Protein AF-A0A9E5MHD0-F1 (afdb_monomer_lite)

pLDDT: mean 92.54, std 9.67, range [50.44, 98.5]

Foldseek 3Di:
DDQDDDPQADDDDDPCCDPVNDGHHDDADPVQKDKDWDADPPPRHTDDIDIDHPVRVVVVVVPD

Sequence (64 aa):
MNTPQHPWYAARTSVEQVEEGRVLAPKFDDNGLIPVVTTDYESGEVLMVANMNAEAFAKTIELG

Structure (mmCIF, N/CA/C/O backbone):
data_AF-A0A9E5MHD0-F1
#
_entry.id   AF-A0A9E5MHD0-F1
#
loop_
_atom_site.group_PDB
_atom_site.id
_atom_site.type_symbol
_atom_site.label_atom_id
_atom_site.label_alt_id
_atom_site.label_comp_id
_atom_site.label_asym_id
_atom_site.label_entity_id
_atom_site.label_seq_id
_atom_site.pdbx_PDB_ins_code
_atom_site.Cartn_x
_atom_site.Cartn_y
_atom_site.Cartn_z
_atom_site.occupancy
_atom_site.B_iso_or_equiv
_atom_site.auth_seq_id
_atom_site.auth_comp_id
_atom_site.auth_asym_id
_atom_site.auth_atom_id
_atom_site.pdbx_PDB_model_num
ATOM 1 N N . MET A 1 1 ? 12.633 6.173 -14.061 1.00 50.44 1 MET A N 1
ATOM 2 C CA . MET A 1 1 ? 11.800 5.869 -12.880 1.00 50.44 1 MET A CA 1
ATOM 3 C C . MET A 1 1 ? 12.111 4.438 -12.467 1.00 50.44 1 MET A C 1
ATOM 5 O O . MET A 1 1 ? 11.635 3.524 -13.126 1.00 50.44 1 MET A O 1
ATOM 9 N N . ASN A 1 2 ? 12.993 4.236 -11.484 1.00 54.12 2 ASN A N 1
ATOM 10 C CA . ASN A 1 2 ? 13.295 2.899 -10.962 1.00 54.12 2 ASN A CA 1
ATOM 11 C C . ASN A 1 2 ? 12.320 2.610 -9.824 1.00 54.12 2 ASN A C 1
ATOM 13 O O . ASN A 1 2 ? 12.480 3.151 -8.733 1.00 54.12 2 ASN A O 1
ATOM 17 N N . THR A 1 3 ? 11.310 1.784 -10.083 1.00 59.66 3 THR A N 1
ATOM 18 C CA . THR A 1 3 ? 10.499 1.220 -9.005 1.00 59.66 3 THR A C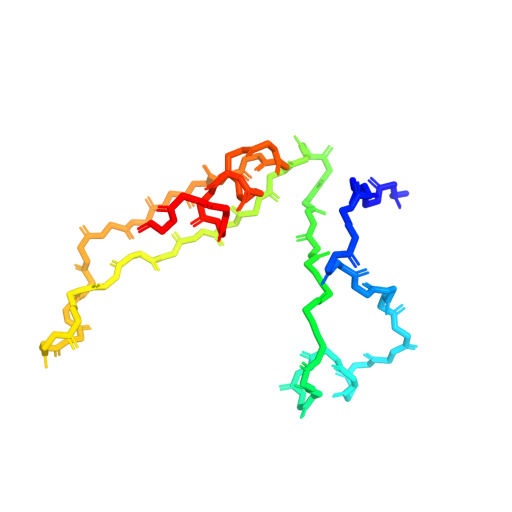A 1
ATOM 19 C C . THR A 1 3 ? 11.422 0.373 -8.116 1.00 59.66 3 THR A C 1
ATOM 21 O O . THR A 1 3 ? 12.166 -0.452 -8.650 1.00 59.66 3 THR A O 1
ATOM 24 N N . PRO A 1 4 ? 11.423 0.573 -6.789 1.00 71.31 4 PRO A N 1
ATOM 25 C CA . PRO A 1 4 ? 12.133 -0.300 -5.858 1.00 71.31 4 PRO A CA 1
ATOM 26 C C . PRO A 1 4 ? 11.719 -1.755 -6.098 1.00 71.31 4 PRO A C 1
ATOM 28 O O . PRO A 1 4 ? 10.537 -2.013 -6.288 1.00 71.31 4 PRO A O 1
ATOM 31 N N . GLN A 1 5 ? 12.657 -2.703 -6.112 1.00 73.50 5 GLN A N 1
ATOM 32 C CA . GLN A 1 5 ? 12.357 -4.099 -6.439 1.00 73.50 5 GLN A CA 1
ATOM 33 C C . GLN A 1 5 ? 12.025 -4.890 -5.161 1.00 73.50 5 GLN A C 1
ATOM 35 O O . GLN A 1 5 ? 12.885 -5.044 -4.299 1.00 73.50 5 GLN A O 1
ATOM 40 N N . HIS A 1 6 ? 10.807 -5.424 -5.056 1.00 85.25 6 HIS A N 1
ATOM 41 C CA . HIS A 1 6 ? 10.430 -6.448 -4.071 1.00 85.25 6 HIS A CA 1
ATOM 42 C C . HIS A 1 6 ? 9.928 -7.697 -4.809 1.00 85.25 6 HIS A C 1
ATOM 44 O O . HIS A 1 6 ? 9.381 -7.561 -5.906 1.00 85.25 6 HIS A O 1
ATOM 50 N N . PRO A 1 7 ? 10.075 -8.911 -4.240 1.00 86.06 7 PRO A N 1
ATOM 51 C CA . PRO A 1 7 ? 9.711 -10.158 -4.918 1.00 86.06 7 PRO A CA 1
ATOM 52 C C . PRO A 1 7 ? 8.223 -10.257 -5.285 1.00 86.06 7 PRO A C 1
ATOM 54 O O . PRO A 1 7 ? 7.867 -11.034 -6.163 1.00 86.06 7 PRO A O 1
ATOM 57 N N . TRP A 1 8 ? 7.364 -9.466 -4.643 1.00 88.00 8 TRP A N 1
ATOM 58 C CA . TRP A 1 8 ? 5.918 -9.437 -4.868 1.00 88.00 8 TRP A CA 1
ATOM 59 C C . TRP A 1 8 ? 5.435 -8.207 -5.663 1.00 88.00 8 TRP A C 1
ATOM 61 O O . TRP A 1 8 ? 4.231 -8.053 -5.863 1.00 88.00 8 TRP A O 1
ATOM 71 N N . TYR A 1 9 ? 6.342 -7.358 -6.167 1.00 92.38 9 TYR A N 1
ATOM 72 C CA . TYR A 1 9 ? 5.990 -6.299 -7.120 1.00 92.38 9 TYR A CA 1
ATOM 73 C C . TYR A 1 9 ? 6.053 -6.791 -8.565 1.00 92.38 9 TYR A C 1
ATOM 75 O O . TYR A 1 9 ? 7.041 -7.385 -9.000 1.00 92.38 9 TYR A O 1
ATOM 83 N N . ALA A 1 10 ? 5.030 -6.453 -9.342 1.00 93.19 10 ALA A N 1
ATOM 84 C CA . ALA A 1 10 ? 5.002 -6.649 -10.782 1.00 93.19 10 ALA A CA 1
ATOM 85 C C . ALA A 1 10 ? 5.415 -5.377 -11.537 1.00 93.19 10 ALA A C 1
ATOM 87 O O . ALA A 1 10 ? 5.193 -4.248 -11.090 1.00 93.19 10 ALA A O 1
ATOM 88 N N . ALA A 1 11 ? 5.981 -5.562 -12.730 1.00 91.88 11 ALA A N 1
ATOM 89 C CA . ALA A 1 11 ? 6.180 -4.465 -13.667 1.00 91.88 11 ALA A CA 1
ATOM 90 C C . ALA A 1 11 ? 4.824 -3.946 -14.169 1.00 91.88 11 ALA A C 1
ATOM 92 O O . ALA A 1 11 ? 3.929 -4.732 -14.480 1.00 91.88 11 ALA A O 1
ATOM 93 N N . ARG A 1 12 ? 4.692 -2.622 -14.297 1.00 93.31 12 ARG A N 1
ATOM 94 C CA . ARG A 1 12 ? 3.513 -1.990 -14.905 1.00 93.31 12 ARG A CA 1
ATOM 95 C C . ARG A 1 12 ? 3.582 -2.165 -16.419 1.00 93.31 12 ARG A C 1
ATOM 97 O O . ARG A 1 12 ? 4.502 -1.644 -17.045 1.00 93.31 12 ARG A O 1
ATOM 104 N N . THR A 1 13 ? 2.629 -2.889 -16.997 1.00 94.81 13 THR A N 1
ATOM 105 C CA . THR A 1 13 ? 2.646 -3.255 -18.430 1.00 94.81 13 THR A CA 1
ATOM 106 C C . THR A 1 13 ? 1.532 -2.600 -19.243 1.00 94.81 13 THR A C 1
ATOM 108 O O . THR A 1 13 ? 1.754 -2.234 -20.395 1.00 94.81 13 THR A O 1
ATOM 111 N N . SER A 1 14 ? 0.354 -2.395 -18.653 1.00 95.62 14 SER A N 1
ATOM 112 C CA . SER A 1 14 ? -0.778 -1.695 -19.267 1.00 95.62 14 SER A CA 1
ATOM 113 C C . SER A 1 14 ? -1.643 -1.023 -18.196 1.00 95.62 14 SER A C 1
ATOM 115 O O . SER A 1 14 ? -1.493 -1.303 -17.007 1.00 95.62 14 SER A O 1
ATOM 117 N N . VAL A 1 15 ? -2.546 -0.126 -18.608 1.00 95.50 15 VAL A N 1
ATOM 118 C CA . VAL A 1 15 ? -3.532 0.485 -17.696 1.00 95.50 15 VAL A CA 1
ATOM 119 C C . VAL A 1 15 ? -4.474 -0.583 -17.138 1.00 95.50 15 VAL A C 1
ATOM 121 O O . VAL A 1 15 ? -4.640 -0.668 -15.929 1.00 95.50 15 VAL A O 1
ATOM 124 N N . GLU A 1 16 ? -4.999 -1.455 -18.000 1.00 96.44 16 GLU A N 1
ATOM 125 C CA . GLU A 1 16 ? -5.875 -2.568 -17.611 1.00 96.44 16 GLU A CA 1
ATOM 126 C C . GLU A 1 16 ? -5.220 -3.481 -16.562 1.00 96.44 16 GLU A C 1
ATOM 128 O O . GLU A 1 16 ? -5.836 -3.818 -15.556 1.00 96.44 16 GLU A O 1
ATOM 133 N N . GLN A 1 17 ? -3.930 -3.809 -16.719 1.00 95.56 17 GLN A N 1
ATOM 134 C CA . GLN A 1 17 ? -3.205 -4.617 -15.734 1.00 95.56 17 GLN A CA 1
ATOM 135 C C . GLN A 1 17 ? -3.120 -3.940 -14.361 1.00 95.56 17 GLN A C 1
ATOM 137 O O . GLN A 1 17 ? -3.105 -4.637 -13.346 1.00 95.56 17 GLN A O 1
ATOM 142 N N . VAL A 1 18 ? -3.004 -2.614 -14.318 1.00 94.44 18 VAL A N 1
ATOM 143 C CA . VAL A 1 18 ? -2.873 -1.864 -13.064 1.00 94.44 18 VAL A CA 1
ATOM 144 C C . VAL A 1 18 ? -4.218 -1.710 -12.366 1.00 94.44 18 VAL A C 1
ATOM 146 O O . VAL A 1 18 ? -4.278 -1.912 -11.158 1.00 94.44 18 VAL A O 1
ATOM 149 N N . GLU A 1 19 ? -5.257 -1.319 -13.101 1.00 93.88 19 GLU A N 1
ATOM 150 C CA . GLU A 1 19 ? -6.548 -0.938 -12.515 1.00 93.88 19 GLU A CA 1
ATOM 151 C C . GLU A 1 19 ? -7.463 -2.152 -12.283 1.00 93.88 19 GLU A C 1
ATOM 153 O O . GLU A 1 19 ? -8.224 -2.177 -11.320 1.00 93.88 19 GLU A O 1
ATOM 158 N N . GLU A 1 20 ? -7.374 -3.179 -13.135 1.00 95.50 20 GLU A N 1
ATOM 159 C CA . GLU A 1 20 ? -8.272 -4.348 -13.111 1.00 95.50 20 GLU A CA 1
ATOM 160 C C . GLU A 1 20 ? -7.535 -5.678 -12.869 1.00 95.50 20 GLU A C 1
ATOM 162 O O . GLU A 1 20 ? -8.150 -6.729 -12.664 1.00 95.50 20 GLU A O 1
ATOM 167 N N . GLY A 1 21 ? -6.200 -5.661 -12.893 1.00 93.56 21 GLY A N 1
ATOM 168 C CA . GLY A 1 21 ? -5.383 -6.844 -12.657 1.00 93.56 21 GLY A CA 1
ATOM 169 C C . GLY A 1 21 ? -5.343 -7.284 -11.190 1.00 93.56 21 GLY A C 1
ATOM 170 O O . GLY A 1 21 ? -5.824 -6.624 -10.277 1.00 93.56 21 GLY A O 1
ATOM 171 N N . ARG A 1 22 ? -4.716 -8.442 -10.953 1.00 94.56 22 ARG A N 1
ATOM 172 C CA . ARG A 1 22 ? -4.543 -9.032 -9.608 1.00 94.56 22 ARG A CA 1
ATOM 173 C C . ARG A 1 22 ? -3.104 -8.990 -9.097 1.00 94.56 22 ARG A C 1
ATOM 175 O O . ARG A 1 22 ? -2.784 -9.636 -8.105 1.00 94.56 22 ARG A O 1
ATOM 182 N N . VAL A 1 23 ? -2.221 -8.294 -9.810 1.00 93.38 23 VAL A N 1
ATOM 183 C CA . VAL A 1 23 ? -0.799 -8.195 -9.467 1.00 93.38 23 VAL A CA 1
ATOM 184 C C . VAL A 1 23 ? -0.494 -6.801 -8.939 1.00 93.38 23 VAL A C 1
ATOM 186 O O . VAL A 1 23 ? -0.958 -5.803 -9.488 1.00 93.38 23 VAL A O 1
ATOM 189 N N . LEU A 1 24 ? 0.298 -6.729 -7.873 1.00 93.25 24 LEU A N 1
ATOM 190 C CA . LEU A 1 24 ? 0.612 -5.467 -7.221 1.00 93.25 24 LEU A CA 1
ATOM 191 C C . LEU A 1 24 ? 1.742 -4.755 -7.971 1.00 93.25 24 LEU A C 1
ATOM 193 O O . LEU A 1 24 ? 2.883 -5.209 -7.966 1.00 93.25 24 LEU A O 1
ATOM 197 N N . ALA A 1 25 ? 1.428 -3.640 -8.630 1.00 94.44 25 ALA A N 1
ATOM 198 C CA . ALA A 1 25 ? 2.377 -2.879 -9.446 1.00 94.44 25 ALA A CA 1
ATOM 199 C C . ALA A 1 25 ? 2.447 -1.404 -8.987 1.00 94.44 25 ALA A C 1
ATOM 201 O O . ALA A 1 25 ? 1.947 -0.509 -9.687 1.00 94.44 25 ALA A O 1
ATOM 202 N N . PRO A 1 26 ? 3.016 -1.132 -7.793 1.00 93.62 26 PRO A N 1
ATOM 203 C CA . PRO A 1 26 ? 2.993 0.194 -7.186 1.00 93.62 26 PRO A CA 1
ATOM 204 C C . PRO A 1 26 ? 3.807 1.197 -8.005 1.00 93.62 26 PRO A C 1
ATOM 206 O O . PRO A 1 26 ? 4.817 0.863 -8.633 1.00 93.62 26 PRO A O 1
ATOM 209 N N . LYS A 1 27 ? 3.357 2.452 -7.994 1.00 93.06 27 LYS A N 1
ATOM 210 C CA . LYS A 1 27 ? 4.048 3.573 -8.628 1.00 93.06 27 LYS A CA 1
ATOM 211 C C . LYS A 1 27 ? 4.38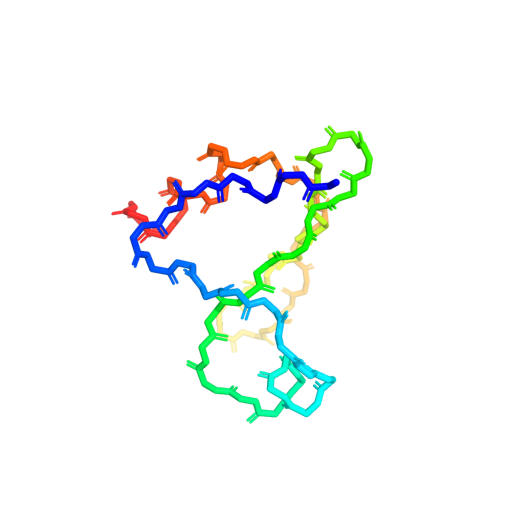5 4.605 -7.562 1.00 93.06 27 LYS A C 1
ATOM 213 O O . LYS A 1 27 ? 3.486 5.216 -6.998 1.00 93.06 27 LYS A O 1
ATOM 218 N N . PHE A 1 28 ? 5.678 4.795 -7.340 1.00 94.00 28 PHE A N 1
ATOM 219 C CA . PHE A 1 28 ? 6.201 5.870 -6.509 1.00 94.00 28 PHE A CA 1
ATOM 220 C C . PHE A 1 28 ? 6.403 7.124 -7.365 1.00 94.00 28 PHE A C 1
ATOM 222 O O . PHE A 1 28 ? 6.648 7.023 -8.574 1.00 94.00 28 PHE A O 1
ATOM 229 N N . ASP A 1 29 ? 6.255 8.291 -6.752 1.00 95.25 29 ASP A N 1
ATOM 230 C CA . ASP A 1 29 ? 6.518 9.580 -7.386 1.00 95.25 29 ASP A CA 1
ATOM 231 C C . ASP A 1 29 ? 8.029 9.858 -7.535 1.00 95.25 29 ASP A C 1
ATOM 233 O O . ASP A 1 29 ? 8.877 9.021 -7.211 1.00 95.25 29 ASP A O 1
ATOM 237 N N . ASP A 1 30 ? 8.378 11.048 -8.029 1.00 95.62 30 ASP A N 1
ATOM 238 C CA . ASP A 1 30 ? 9.776 11.455 -8.227 1.00 95.62 30 ASP A CA 1
ATOM 239 C C . ASP A 1 30 ? 10.569 11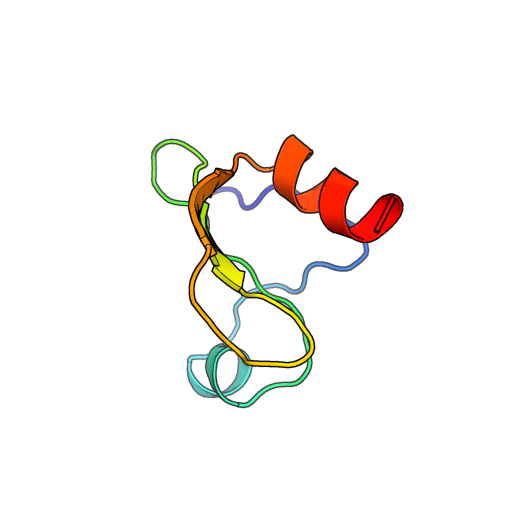.579 -6.909 1.00 95.62 30 ASP A C 1
ATOM 241 O O . ASP A 1 30 ? 11.800 11.545 -6.929 1.00 95.62 30 ASP A O 1
ATOM 245 N N . ASN A 1 31 ? 9.883 11.665 -5.764 1.00 95.06 31 ASN A N 1
ATOM 246 C CA . ASN A 1 31 ? 10.485 11.665 -4.429 1.00 95.06 31 ASN A CA 1
ATOM 247 C C . ASN A 1 31 ? 10.578 10.254 -3.823 1.00 95.06 31 ASN A C 1
ATOM 249 O O . ASN A 1 31 ? 11.048 10.096 -2.695 1.00 95.06 31 ASN A O 1
ATOM 253 N N . GLY A 1 32 ? 10.134 9.221 -4.546 1.00 94.75 32 GLY A N 1
ATOM 254 C CA . GLY A 1 32 ? 10.099 7.847 -4.055 1.00 94.75 32 GLY A CA 1
ATOM 255 C C . GLY A 1 32 ? 8.980 7.587 -3.044 1.00 94.75 32 GLY A C 1
ATOM 256 O O . GLY A 1 32 ? 9.113 6.675 -2.224 1.00 94.75 32 GLY A O 1
ATOM 257 N N . LEU A 1 33 ? 7.900 8.373 -3.083 1.00 96.31 33 LEU A N 1
ATOM 258 C CA . LEU A 1 33 ? 6.762 8.286 -2.169 1.00 96.31 33 LEU A CA 1
ATOM 259 C C . LEU A 1 33 ? 5.497 7.759 -2.860 1.00 96.31 33 LEU A C 1
ATOM 261 O O . LEU A 1 33 ? 5.294 7.948 -4.059 1.00 96.31 33 LEU A O 1
ATOM 265 N N . ILE A 1 34 ? 4.635 7.101 -2.084 1.00 95.69 34 ILE A N 1
ATOM 266 C CA . ILE A 1 34 ? 3.287 6.681 -2.480 1.00 95.69 34 ILE A CA 1
ATOM 267 C C . ILE A 1 34 ? 2.267 7.166 -1.435 1.00 95.69 34 ILE A C 1
ATOM 269 O O . ILE A 1 34 ? 2.507 6.975 -0.237 1.00 95.69 34 ILE A O 1
ATOM 273 N 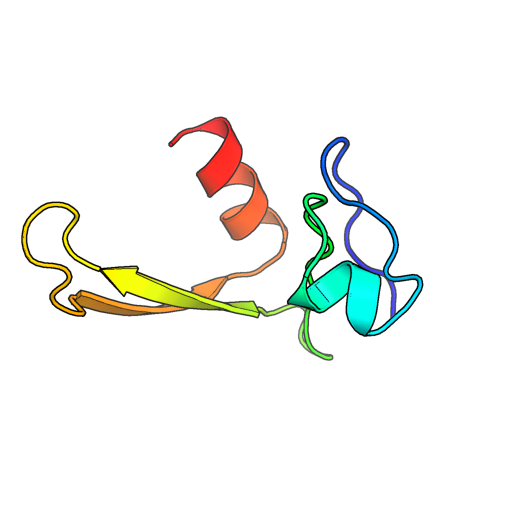N . PRO A 1 35 ? 1.145 7.789 -1.844 1.00 97.25 35 PRO A N 1
ATOM 274 C CA . PRO A 1 35 ? 0.082 8.153 -0.917 1.00 97.25 35 PRO A CA 1
ATOM 275 C C . PRO A 1 35 ? -0.658 6.904 -0.437 1.00 97.25 35 PRO A C 1
ATOM 277 O O . PRO A 1 35 ? -0.960 6.002 -1.218 1.00 97.25 35 PRO A O 1
ATOM 280 N N . VAL A 1 36 ? -0.975 6.870 0.852 1.00 97.38 36 VAL A N 1
ATOM 281 C CA . VAL A 1 36 ? -1.698 5.778 1.504 1.00 97.38 36 VAL A CA 1
ATOM 282 C C . VAL A 1 36 ? -2.826 6.334 2.363 1.00 97.38 36 VAL A C 1
ATOM 284 O O . VAL A 1 36 ? -2.700 7.403 2.966 1.00 97.38 36 VAL A O 1
ATOM 287 N N . VAL A 1 37 ? -3.929 5.594 2.417 1.00 97.88 37 VAL A N 1
ATOM 288 C CA . VAL A 1 37 ? -5.094 5.903 3.248 1.00 97.88 37 VAL A CA 1
ATOM 289 C C . VAL A 1 37 ? -5.351 4.698 4.136 1.00 97.88 37 VAL A C 1
ATOM 291 O O . VAL A 1 37 ? -5.532 3.594 3.626 1.00 97.88 37 VAL A O 1
ATOM 294 N N . THR A 1 38 ? -5.363 4.909 5.447 1.00 97.19 38 THR A N 1
ATOM 295 C CA . THR A 1 38 ? -5.697 3.859 6.412 1.00 97.19 38 THR A CA 1
ATOM 296 C C . THR A 1 38 ? -7.140 4.038 6.843 1.00 97.19 38 THR A C 1
ATOM 298 O O . THR A 1 38 ? -7.537 5.135 7.248 1.00 97.19 38 THR A O 1
ATOM 301 N N . THR A 1 39 ? -7.910 2.960 6.777 1.00 98.44 39 THR A N 1
ATOM 302 C CA . THR A 1 39 ? -9.300 2.919 7.224 1.00 98.44 39 THR A CA 1
ATOM 303 C C . THR A 1 39 ? -9.463 1.929 8.364 1.00 98.44 39 THR A C 1
ATOM 305 O O . THR A 1 39 ? -8.723 0.948 8.450 1.00 98.44 39 THR A O 1
ATOM 308 N N . ASP A 1 40 ? -10.453 2.161 9.215 1.00 98.25 40 ASP A N 1
ATOM 309 C CA . ASP A 1 40 ? -10.918 1.149 10.152 1.00 98.25 40 ASP A CA 1
ATOM 310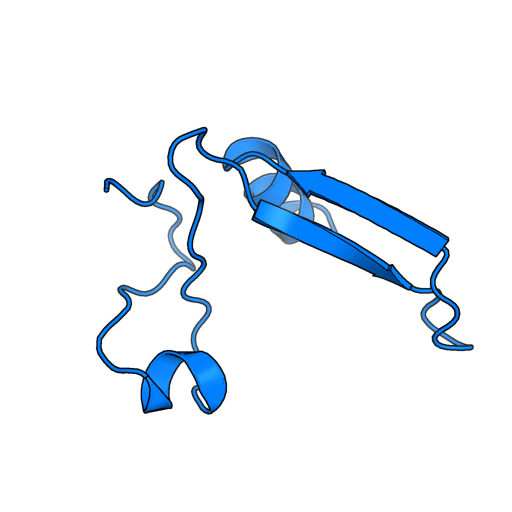 C C . ASP A 1 40 ? -11.488 -0.061 9.388 1.00 98.25 40 ASP A C 1
ATOM 312 O O . ASP A 1 40 ? -12.175 0.097 8.376 1.00 98.25 40 ASP A O 1
ATOM 316 N N . TYR A 1 41 ? -11.176 -1.273 9.853 1.00 97.25 41 TYR A N 1
ATOM 317 C CA . TYR A 1 41 ? -11.524 -2.511 9.147 1.00 97.25 41 TYR A CA 1
ATOM 318 C C . TYR A 1 41 ? -13.023 -2.842 9.219 1.00 97.25 41 TYR A C 1
ATOM 320 O O . TYR A 1 41 ? -13.565 -3.397 8.264 1.00 97.25 41 TYR A O 1
ATOM 328 N N . GLU A 1 42 ? -13.700 -2.513 10.323 1.00 98.31 42 GLU A N 1
ATOM 329 C CA . GLU A 1 42 ? -15.116 -2.852 10.510 1.00 98.31 42 GLU A CA 1
ATOM 330 C C . GLU A 1 42 ? -16.044 -1.814 9.871 1.00 98.31 42 GLU A C 1
ATOM 332 O O . GLU A 1 42 ? -17.003 -2.166 9.183 1.00 98.31 42 GLU A O 1
ATOM 337 N N . SER A 1 43 ? -15.765 -0.531 10.096 1.00 98.12 43 SER A N 1
ATOM 338 C CA . SER A 1 43 ? -16.625 0.581 9.675 1.00 98.12 43 SER A CA 1
ATOM 339 C C . SER A 1 43 ? -16.261 1.164 8.309 1.00 98.12 43 SER A C 1
ATOM 341 O O . SER A 1 43 ? -17.107 1.789 7.667 1.00 98.12 43 SER A O 1
ATOM 343 N N . GLY A 1 44 ? -15.012 0.993 7.865 1.00 97.31 44 GLY A N 1
ATOM 344 C CA . GLY A 1 44 ? -14.472 1.676 6.690 1.00 97.31 44 GLY A CA 1
ATOM 345 C C . GLY A 1 44 ? -14.195 3.169 6.906 1.00 97.31 44 GLY A C 1
ATOM 346 O O . GLY A 1 44 ? -13.911 3.873 5.935 1.00 97.31 44 GLY A O 1
ATOM 347 N N . GLU A 1 45 ? -14.277 3.676 8.143 1.00 98.50 45 GLU A N 1
ATOM 348 C CA . GLU A 1 45 ? -13.964 5.072 8.455 1.00 98.50 45 GLU A CA 1
ATOM 349 C C . GLU A 1 45 ? -12.504 5.392 8.110 1.00 98.50 45 GLU A C 1
ATOM 351 O O . GLU A 1 45 ? -11.593 4.641 8.451 1.00 98.50 45 GLU A O 1
ATOM 356 N N . VAL A 1 46 ? -12.265 6.522 7.439 1.00 98.00 46 VAL A N 1
ATOM 357 C CA . VAL A 1 46 ? -10.906 6.996 7.153 1.00 98.00 46 VAL A CA 1
ATOM 358 C C . VAL A 1 46 ? -10.267 7.505 8.440 1.00 98.00 46 VAL A C 1
ATOM 360 O O . VAL A 1 46 ? -10.725 8.484 9.019 1.00 98.00 46 VAL A O 1
ATOM 363 N N . LEU A 1 47 ? -9.163 6.878 8.842 1.00 98.06 47 LEU A N 1
ATOM 364 C CA . LEU A 1 47 ? -8.422 7.234 10.051 1.00 98.06 47 LEU A CA 1
ATOM 365 C C . LEU A 1 47 ? -7.311 8.241 9.753 1.00 98.06 47 LEU A C 1
ATOM 367 O O . LEU A 1 47 ? -7.114 9.203 10.493 1.00 98.06 47 LEU A O 1
ATOM 371 N N . MET A 1 48 ? -6.561 8.022 8.668 1.00 98.00 48 MET A N 1
ATOM 372 C CA . MET A 1 48 ? -5.432 8.877 8.302 1.00 98.00 48 MET A CA 1
ATOM 373 C C . MET A 1 48 ? -5.066 8.787 6.821 1.00 98.00 48 MET A C 1
ATOM 375 O O . MET A 1 48 ? -5.281 7.769 6.165 1.00 98.00 48 MET A O 1
ATOM 379 N N . VAL A 1 49 ? -4.435 9.857 6.331 1.00 97.88 49 VAL A N 1
ATOM 380 C CA . VAL A 1 49 ? -3.753 9.912 5.034 1.00 97.88 49 VAL A CA 1
ATOM 381 C C . VAL A 1 49 ? -2.280 10.208 5.286 1.00 97.88 49 VAL A C 1
ATOM 383 O O . VAL A 1 49 ? -1.949 11.125 6.040 1.00 97.88 49 VAL A O 1
ATOM 386 N N . ALA A 1 50 ? -1.395 9.439 4.664 1.00 97.25 50 ALA A N 1
ATOM 387 C CA . ALA A 1 50 ? 0.049 9.594 4.798 1.00 97.25 50 ALA A CA 1
ATOM 388 C C . ALA A 1 50 ? 0.761 9.291 3.474 1.00 97.25 50 ALA A C 1
ATOM 390 O O . ALA A 1 50 ? 0.138 8.897 2.492 1.00 97.25 50 ALA A O 1
ATOM 391 N N . ASN A 1 51 ? 2.081 9.467 3.457 1.00 97.81 51 ASN A N 1
ATOM 392 C CA . ASN A 1 51 ? 2.941 8.992 2.378 1.00 97.81 51 ASN A CA 1
ATOM 393 C C . ASN A 1 51 ? 3.898 7.935 2.925 1.00 97.81 51 ASN A C 1
ATOM 395 O O . ASN A 1 51 ? 4.430 8.092 4.026 1.00 97.81 51 ASN A O 1
ATOM 399 N N . MET A 1 52 ? 4.154 6.893 2.142 1.00 97.50 52 MET A N 1
ATOM 400 C CA . MET A 1 52 ? 5.153 5.871 2.448 1.00 97.50 52 MET A CA 1
ATOM 401 C C . MET A 1 52 ? 6.267 5.898 1.410 1.00 97.50 52 MET A C 1
ATOM 403 O O . MET A 1 52 ? 6.018 6.097 0.223 1.00 97.50 52 MET A O 1
ATOM 407 N N . ASN A 1 53 ? 7.500 5.673 1.853 1.00 96.38 53 ASN A N 1
ATOM 408 C CA . ASN A 1 53 ? 8.583 5.314 0.946 1.00 96.38 53 ASN A CA 1
ATOM 409 C C . ASN A 1 53 ? 8.546 3.801 0.652 1.00 96.38 53 ASN A C 1
ATOM 411 O O . ASN A 1 53 ? 7.742 3.051 1.211 1.00 96.38 53 ASN A O 1
ATOM 415 N N . ALA A 1 54 ? 9.452 3.350 -0.213 1.00 94.31 54 ALA A N 1
ATOM 416 C CA . ALA A 1 54 ? 9.585 1.950 -0.608 1.00 94.31 54 ALA A CA 1
ATOM 417 C C . ALA A 1 54 ? 9.722 0.966 0.566 1.00 94.31 54 ALA A C 1
ATOM 419 O O . ALA A 1 54 ? 9.094 -0.090 0.563 1.00 94.31 54 ALA A O 1
ATOM 420 N N . GLU A 1 55 ? 10.554 1.314 1.551 1.00 94.75 55 GLU A N 1
ATOM 421 C CA . GLU A 1 55 ? 10.855 0.461 2.702 1.00 94.75 55 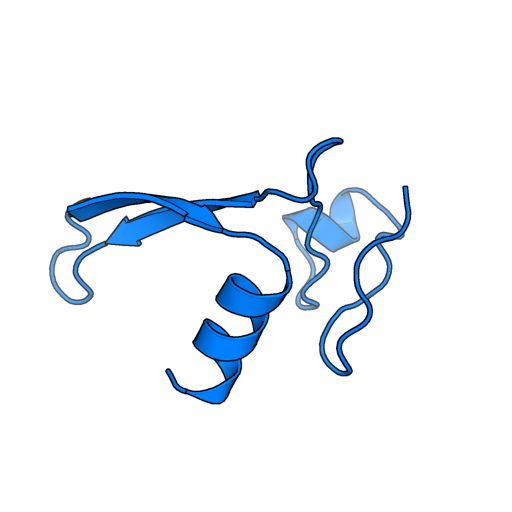GLU A CA 1
ATOM 422 C C . GLU A 1 55 ? 9.643 0.330 3.628 1.00 94.75 55 GLU A C 1
ATOM 424 O O . GLU A 1 55 ? 9.284 -0.778 4.020 1.00 94.75 55 GLU A O 1
ATOM 429 N N . ALA A 1 56 ? 8.990 1.448 3.955 1.00 96.19 56 ALA A N 1
ATOM 430 C CA . ALA A 1 56 ? 7.814 1.459 4.819 1.00 96.19 56 ALA A CA 1
ATOM 431 C C . ALA A 1 56 ? 6.653 0.671 4.195 1.00 96.19 56 ALA A C 1
ATOM 433 O O . ALA A 1 56 ? 6.016 -0.139 4.873 1.00 96.19 56 ALA A O 1
ATOM 434 N N . PHE A 1 57 ? 6.418 0.858 2.892 1.00 95.50 57 PHE A N 1
ATOM 435 C CA . PHE A 1 57 ? 5.387 0.122 2.164 1.00 95.50 57 PHE A CA 1
ATOM 436 C C . PHE A 1 57 ? 5.681 -1.384 2.140 1.00 95.50 57 PHE A C 1
ATOM 438 O O . PHE A 1 57 ? 4.789 -2.191 2.390 1.00 95.50 57 PHE A O 1
ATOM 445 N N . ALA A 1 58 ? 6.940 -1.771 1.910 1.00 94.38 58 ALA A N 1
ATOM 446 C CA . ALA A 1 58 ? 7.323 -3.175 1.911 1.00 94.38 58 ALA A CA 1
ATOM 447 C C . ALA A 1 58 ? 7.143 -3.839 3.284 1.00 94.38 58 ALA A C 1
ATOM 449 O O . ALA A 1 58 ? 6.519 -4.896 3.381 1.00 94.38 58 ALA A O 1
ATOM 450 N N . LYS A 1 59 ? 7.613 -3.184 4.351 1.00 95.38 59 LYS A N 1
ATOM 451 C CA . LYS A 1 59 ? 7.476 -3.676 5.730 1.00 95.38 59 LYS A CA 1
ATOM 452 C C . LYS A 1 59 ? 6.023 -3.830 6.168 1.00 95.38 59 LYS A C 1
ATOM 454 O O . LYS A 1 59 ? 5.727 -4.761 6.901 1.00 95.38 59 LYS A O 1
ATOM 459 N N . THR A 1 60 ? 5.124 -2.964 5.698 1.00 95.38 60 THR A N 1
ATOM 460 C CA . THR A 1 60 ? 3.680 -3.072 5.989 1.00 95.38 60 THR A CA 1
ATOM 461 C C . THR A 1 60 ? 3.113 -4.409 5.500 1.00 95.38 60 THR A C 1
ATOM 463 O O . THR A 1 60 ? 2.271 -5.010 6.150 1.00 95.38 60 THR A O 1
ATOM 466 N N . ILE A 1 61 ? 3.606 -4.922 4.372 1.00 93.88 61 ILE A N 1
ATOM 467 C CA . ILE A 1 61 ? 3.144 -6.200 3.817 1.00 93.88 61 ILE A CA 1
ATOM 468 C C . ILE A 1 61 ? 3.823 -7.394 4.490 1.00 93.88 61 ILE A C 1
ATOM 470 O O . ILE A 1 61 ? 3.212 -8.448 4.640 1.00 93.88 61 ILE A O 1
ATOM 474 N N . GLU A 1 62 ? 5.075 -7.238 4.912 1.00 94.94 62 GLU A N 1
ATOM 475 C CA . GLU A 1 62 ? 5.821 -8.295 5.602 1.00 94.94 62 GLU A CA 1
ATOM 476 C C . GLU A 1 62 ? 5.372 -8.507 7.048 1.00 94.94 62 GLU A C 1
ATOM 478 O O . GLU A 1 62 ? 5.413 -9.635 7.541 1.00 94.94 62 GLU A O 1
ATOM 483 N N . LEU A 1 63 ? 4.986 -7.429 7.732 1.00 96.50 63 LEU A N 1
ATOM 484 C CA . LEU A 1 63 ? 4.676 -7.442 9.160 1.00 96.50 63 LEU A CA 1
ATOM 485 C C . LEU A 1 63 ? 3.170 -7.512 9.448 1.00 96.50 63 LEU A C 1
ATOM 487 O O . LEU A 1 63 ? 2.804 -8.003 10.518 1.00 96.50 63 LEU A O 1
ATOM 491 N N . GLY A 1 64 ? 2.331 -7.080 8.499 1.00 90.94 64 GLY A N 1
ATOM 492 C CA . GLY A 1 64 ? 0.908 -6.807 8.733 1.00 90.94 64 GLY A CA 1
ATOM 493 C C . GLY A 1 64 ? 0.692 -5.535 9.544 1.00 90.94 64 GLY A C 1
ATOM 494 O O . GLY A 1 64 ? -0.427 -5.411 10.084 1.00 90.94 64 GLY A O 1
#

Radius of gyration: 12.99 Å; chains: 1; bounding box: 30×22×30 Å

Secondary structure (DSSP, 8-state):
--PPP-TTPPPP--HHHHHT-SS------TTSEEEEEEE-TTT--EEEEEEEEHHHHHHHHHH-